Protein AF-A0A964FIX7-F1 (afdb_monomer_lite)

Organism: NCBI:txid2874699

Foldseek 3Di:
DDDWDKDWDWDWDDDDPQKIKIWTWIATPNDIWIKIKIWHPPDPFKIKIWIWGQDPVGDTDTDDIDMDGHDD

Structure (mmCIF, N/CA/C/O backbone):
data_AF-A0A964FIX7-F1
#
_entry.id   AF-A0A964FIX7-F1
#
loop_
_atom_site.group_PDB
_atom_site.id
_atom_site.type_symbol
_atom_site.label_atom_id
_atom_site.label_alt_id
_atom_site.label_comp_id
_atom_site.label_asym_id
_atom_site.label_entity_id
_atom_site.label_seq_id
_atom_site.pdbx_PDB_ins_code
_atom_site.Cartn_x
_atom_site.Cartn_y
_atom_site.Cartn_z
_atom_site.occupancy
_atom_site.B_iso_or_equiv
_atom_site.auth_seq_id
_atom_site.auth_comp_id
_atom_site.auth_asym_id
_atom_site.auth_atom_id
_atom_site.pdbx_PDB_model_num
ATOM 1 N N . MET A 1 1 ? -0.482 9.143 33.369 1.00 45.62 1 MET A N 1
ATOM 2 C CA . MET A 1 1 ? 0.296 8.913 32.135 1.00 45.62 1 MET A CA 1
ATOM 3 C C . MET A 1 1 ? -0.454 7.864 31.330 1.00 45.62 1 MET A C 1
ATOM 5 O O . MET A 1 1 ? -0.472 6.716 31.745 1.00 45.62 1 MET A O 1
ATOM 9 N N . GLU A 1 2 ? -1.174 8.257 30.277 1.00 51.06 2 GLU A N 1
ATOM 10 C CA . GLU A 1 2 ? -1.830 7.286 29.389 1.00 51.06 2 GLU A CA 1
ATOM 11 C C . GLU A 1 2 ? -0.767 6.653 28.488 1.00 51.06 2 GLU A C 1
ATOM 13 O O . GLU A 1 2 ? -0.082 7.360 27.749 1.00 51.06 2 GLU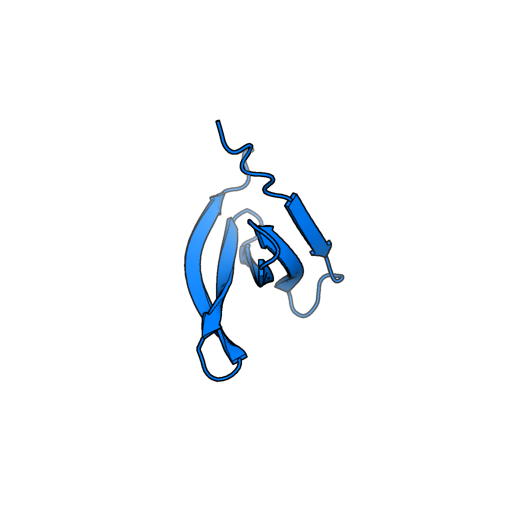 A O 1
ATOM 18 N N . ILE A 1 3 ? -0.609 5.332 28.558 1.00 54.81 3 ILE A N 1
ATOM 19 C CA . ILE A 1 3 ? 0.247 4.597 27.626 1.00 54.81 3 ILE A CA 1
ATOM 20 C C . ILE A 1 3 ? -0.519 4.493 26.311 1.00 54.81 3 ILE A C 1
ATOM 22 O O . ILE A 1 3 ? -1.560 3.842 26.223 1.00 54.81 3 ILE A O 1
ATOM 26 N N . LEU A 1 4 ? -0.017 5.172 25.286 1.00 59.88 4 LEU A N 1
ATOM 27 C CA . LEU A 1 4 ? -0.585 5.133 23.949 1.00 59.88 4 LEU A CA 1
ATOM 28 C C . LEU A 1 4 ? -0.099 3.849 23.264 1.00 59.88 4 LEU A C 1
ATOM 30 O O . LEU A 1 4 ? 0.962 3.832 22.648 1.00 59.88 4 LEU A O 1
ATOM 34 N N . ILE A 1 5 ? -0.846 2.754 23.411 1.00 62.19 5 ILE A N 1
ATOM 35 C CA . ILE A 1 5 ? -0.558 1.529 22.660 1.00 62.19 5 ILE A CA 1
ATOM 36 C C . ILE A 1 5 ? -0.994 1.774 21.215 1.00 62.19 5 ILE A C 1
ATOM 38 O O . ILE A 1 5 ? -2.182 1.959 20.936 1.00 62.19 5 ILE A O 1
ATOM 42 N N . VAL A 1 6 ? -0.008 1.827 20.322 1.00 78.31 6 VAL A N 1
ATOM 43 C CA . VAL A 1 6 ? -0.197 1.800 18.874 1.00 78.31 6 VAL A CA 1
ATOM 44 C C . VAL A 1 6 ? 0.370 0.477 18.393 1.00 78.31 6 VAL A C 1
ATOM 46 O O . VAL A 1 6 ? 1.560 0.217 18.565 1.00 78.31 6 VAL A O 1
ATOM 49 N N . SER A 1 7 ? -0.478 -0.361 17.815 1.00 85.56 7 SER A N 1
ATOM 50 C CA . SER A 1 7 ? -0.054 -1.567 17.109 1.00 85.56 7 SER A CA 1
ATOM 51 C C . SER A 1 7 ? -0.537 -1.499 15.669 1.00 85.56 7 SER A C 1
ATOM 53 O O . SER A 1 7 ? -1.553 -0.871 15.374 1.00 85.56 7 SER A O 1
ATOM 55 N N . TYR A 1 8 ? 0.206 -2.119 14.759 1.00 86.31 8 TYR A N 1
ATOM 56 C CA . TYR A 1 8 ? -0.209 -2.255 13.372 1.00 86.31 8 TYR A CA 1
ATOM 57 C C . TYR A 1 8 ? 0.090 -3.665 12.870 1.00 86.31 8 TYR A C 1
ATOM 59 O O . TYR A 1 8 ? 1.025 -4.318 13.337 1.00 86.31 8 TYR A O 1
ATOM 67 N N . SER A 1 9 ? -0.724 -4.131 11.932 1.00 87.88 9 SER A N 1
ATOM 68 C CA . SER A 1 9 ? -0.519 -5.361 11.174 1.00 87.88 9 SER A CA 1
ATOM 69 C C . SER A 1 9 ? -0.618 -5.035 9.692 1.00 87.88 9 SER A C 1
ATOM 71 O O . SER A 1 9 ? -1.475 -4.250 9.293 1.00 87.88 9 SER A O 1
ATOM 73 N N . LEU A 1 10 ? 0.265 -5.620 8.888 1.00 87.94 10 LEU A N 1
ATOM 74 C CA . LEU A 1 10 ? 0.247 -5.536 7.432 1.00 87.94 10 LEU A CA 1
ATOM 75 C C . LEU A 1 10 ? 0.553 -6.923 6.884 1.00 87.94 10 LEU A C 1
ATOM 77 O O . LEU A 1 10 ? 1.472 -7.592 7.360 1.00 87.94 10 LEU A O 1
ATOM 81 N N . VAL A 1 11 ? -0.224 -7.343 5.897 1.00 90.44 11 VAL A N 1
ATOM 82 C CA . VAL A 1 11 ? 0.015 -8.565 5.138 1.00 90.44 11 VAL A CA 1
ATOM 83 C C . VAL A 1 11 ? 0.198 -8.160 3.687 1.00 90.44 11 VAL A C 1
ATOM 85 O O . VAL A 1 11 ? -0.597 -7.388 3.148 1.00 90.44 11 VAL A O 1
ATOM 88 N N . ALA A 1 12 ? 1.276 -8.650 3.087 1.00 89.06 12 ALA A N 1
ATOM 89 C CA . ALA A 1 12 ? 1.525 -8.491 1.669 1.00 89.06 12 ALA A CA 1
ATOM 90 C C . ALA A 1 12 ? 0.751 -9.560 0.898 1.00 89.06 12 ALA A C 1
ATOM 92 O O . ALA A 1 12 ? 0.852 -10.745 1.218 1.00 89.06 12 ALA A O 1
ATOM 93 N N . GLU A 1 13 ? -0.000 -9.141 -0.110 1.00 86.56 13 GLU A N 1
ATOM 94 C CA . GLU A 1 13 ? -0.424 -10.035 -1.184 1.00 86.56 13 GLU A CA 1
ATOM 95 C C . GLU A 1 13 ? 0.771 -10.313 -2.106 1.00 86.56 13 GLU A C 1
ATOM 97 O O . GLU A 1 13 ? 1.753 -9.574 -2.075 1.00 86.56 13 GLU A O 1
ATOM 102 N N . ASP A 1 14 ? 0.717 -11.374 -2.913 1.00 83.62 14 ASP A N 1
ATOM 103 C CA . ASP A 1 14 ? 1.737 -11.604 -3.940 1.00 83.62 14 ASP A CA 1
ATOM 104 C C . ASP A 1 14 ? 1.692 -10.511 -5.022 1.00 83.62 14 ASP A C 1
ATOM 106 O O . ASP A 1 14 ? 0.680 -9.832 -5.218 1.00 83.62 14 ASP A O 1
ATOM 110 N N . TRP A 1 15 ? 2.803 -10.348 -5.745 1.00 83.44 15 TRP A N 1
ATOM 111 C CA . TRP A 1 15 ? 2.883 -9.425 -6.877 1.00 83.44 15 TRP A CA 1
ATOM 112 C C . TRP A 1 15 ? 1.856 -9.786 -7.955 1.00 83.44 15 TRP A C 1
ATOM 114 O O . TRP A 1 15 ? 1.835 -10.914 -8.449 1.00 83.44 15 TRP A O 1
ATOM 124 N N . GLN A 1 16 ? 1.058 -8.804 -8.366 1.00 83.81 16 GLN A N 1
ATOM 125 C CA . GLN A 1 16 ? 0.115 -8.903 -9.478 1.00 83.81 16 GLN A CA 1
ATOM 126 C C . GLN A 1 16 ? 0.256 -7.651 -10.345 1.00 83.81 16 GLN A C 1
ATOM 128 O O . GLN A 1 16 ? 0.276 -6.545 -9.816 1.00 83.81 16 GLN A O 1
ATOM 133 N N . ASP A 1 17 ? 0.394 -7.816 -11.663 1.00 85.56 17 ASP A N 1
ATOM 134 C CA . ASP A 1 17 ? 0.498 -6.707 -12.628 1.00 85.56 17 ASP A CA 1
ATOM 135 C C . ASP A 1 17 ? 1.549 -5.633 -12.249 1.00 85.56 17 ASP A C 1
ATOM 137 O O . ASP A 1 17 ? 1.262 -4.437 -12.240 1.00 85.56 17 ASP A O 1
ATOM 141 N N . ASP A 1 18 ? 2.766 -6.064 -11.877 1.00 85.38 18 ASP A N 1
ATOM 142 C CA . ASP A 1 18 ? 3.878 -5.200 -11.417 1.00 85.38 18 ASP A CA 1
ATOM 143 C C . ASP A 1 18 ? 3.548 -4.309 -10.203 1.00 85.38 18 ASP A C 1
ATOM 145 O O . ASP A 1 18 ? 4.208 -3.297 -9.925 1.00 85.38 18 ASP A O 1
ATOM 149 N N . LYS A 1 19 ? 2.544 -4.730 -9.434 1.00 89.50 19 LYS A N 1
ATOM 150 C CA . LYS A 1 19 ? 2.066 -4.072 -8.230 1.00 89.50 19 LYS A CA 1
ATOM 151 C C . LYS A 1 19 ? 2.035 -5.047 -7.061 1.00 89.50 19 LYS A C 1
ATOM 153 O O . LYS A 1 19 ? 1.620 -6.197 -7.181 1.00 89.50 19 LYS A O 1
ATOM 158 N N . LEU A 1 20 ? 2.456 -4.562 -5.903 1.00 92.06 20 LEU A N 1
ATOM 159 C CA . LEU A 1 20 ? 2.368 -5.268 -4.635 1.00 92.06 20 LEU A CA 1
ATOM 160 C C . LEU A 1 20 ? 1.401 -4.511 -3.729 1.00 92.06 20 LEU A C 1
ATOM 162 O O . LEU A 1 20 ? 1.593 -3.320 -3.476 1.00 92.06 20 LEU A O 1
ATOM 166 N N . ILE A 1 21 ? 0.356 -5.184 -3.256 1.00 92.81 21 ILE A N 1
ATOM 167 C CA . ILE A 1 21 ? -0.646 -4.587 -2.369 1.00 92.81 21 ILE A CA 1
ATOM 168 C C . ILE A 1 21 ? -0.418 -5.116 -0.962 1.00 92.81 21 ILE A C 1
ATOM 170 O O . ILE A 1 21 ? -0.399 -6.324 -0.732 1.00 92.81 21 ILE A O 1
ATOM 174 N N . TRP A 1 22 ? -0.228 -4.208 -0.011 1.00 92.94 22 TRP A N 1
ATOM 175 C CA . TRP A 1 22 ? -0.204 -4.536 1.408 1.00 92.94 22 TRP A CA 1
ATOM 176 C C . TRP A 1 22 ? -1.471 -3.997 2.047 1.00 92.94 22 TRP A C 1
ATOM 178 O O . TRP A 1 22 ? -1.799 -2.822 1.888 1.00 92.94 22 TRP A O 1
ATOM 188 N N . SER A 1 23 ? -2.162 -4.842 2.797 1.00 93.06 23 SER A N 1
ATOM 189 C CA . SER A 1 23 ? -3.404 -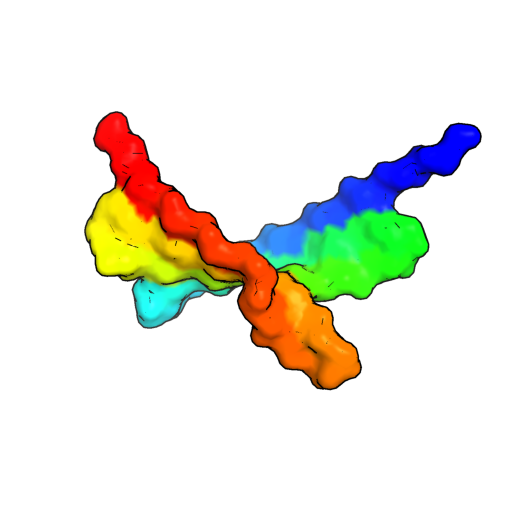4.482 3.477 1.00 93.06 23 SER A CA 1
ATOM 190 C C . SER A 1 23 ? -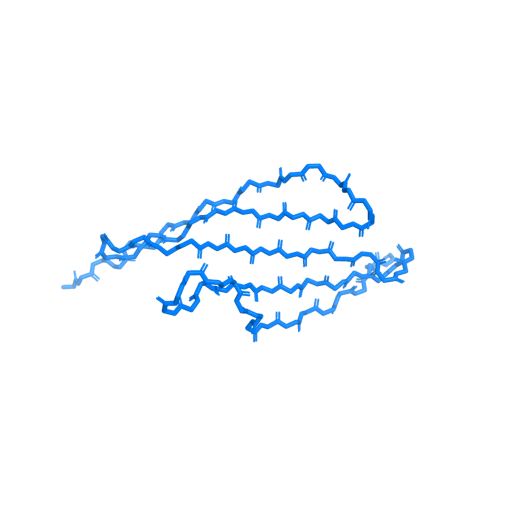3.309 -4.846 4.948 1.00 93.06 23 SER A C 1
ATOM 192 O O . SER A 1 23 ? -2.639 -5.809 5.332 1.00 93.06 23 SER A O 1
ATOM 194 N N . GLY A 1 24 ? -3.969 -4.073 5.801 1.00 91.69 24 GLY A N 1
ATOM 195 C CA . GLY A 1 24 ? -3.903 -4.326 7.229 1.00 91.69 24 GLY A CA 1
ATOM 196 C C . GLY A 1 24 ? -4.648 -3.315 8.074 1.00 91.69 24 GLY A C 1
ATOM 197 O O . GLY A 1 24 ? -5.603 -2.685 7.621 1.00 91.69 24 GLY A O 1
ATOM 198 N N . THR A 1 25 ? -4.234 -3.183 9.331 1.00 91.94 25 THR A N 1
ATOM 199 C CA . THR A 1 25 ? -4.920 -2.335 10.312 1.00 91.94 25 THR A CA 1
ATOM 200 C C . THR A 1 25 ? -3.944 -1.667 11.265 1.00 91.94 25 THR A C 1
ATOM 202 O O . THR A 1 25 ? -2.937 -2.262 11.644 1.00 91.94 25 THR A O 1
ATOM 205 N N . ILE A 1 26 ? -4.273 -0.454 11.699 1.00 88.88 26 ILE A N 1
ATOM 206 C CA . ILE A 1 26 ? -3.661 0.206 12.852 1.00 88.88 26 ILE A CA 1
ATOM 207 C C . ILE A 1 26 ? -4.679 0.278 13.984 1.00 88.88 26 ILE A C 1
ATOM 209 O O . ILE A 1 26 ? -5.824 0.680 13.777 1.00 88.88 26 ILE A O 1
ATOM 213 N N . VAL A 1 27 ? -4.263 -0.103 15.187 1.00 88.38 27 VAL A N 1
ATOM 214 C CA . VAL A 1 27 ? -5.078 -0.032 16.398 1.00 88.38 27 VAL A CA 1
ATOM 215 C C . VAL A 1 27 ? -4.507 1.047 17.308 1.00 88.38 27 VAL A C 1
ATOM 217 O O . VAL A 1 27 ? -3.343 0.995 17.708 1.00 88.38 27 VAL A O 1
ATOM 220 N N . ARG A 1 28 ? -5.334 2.036 17.652 1.00 86.38 28 ARG A N 1
ATOM 221 C CA . ARG A 1 28 ? -4.990 3.145 18.549 1.00 86.38 28 ARG A CA 1
ATOM 222 C C . ARG A 1 28 ? -6.167 3.444 19.467 1.00 86.38 28 ARG A C 1
ATOM 224 O O . ARG A 1 28 ? -7.249 3.747 18.988 1.00 86.38 28 ARG A O 1
ATOM 231 N N . LYS A 1 29 ? -5.959 3.413 20.789 1.00 83.94 29 LYS A N 1
ATOM 232 C CA . LYS A 1 29 ? -7.004 3.738 21.791 1.00 83.94 29 LYS A CA 1
ATOM 233 C C . LYS A 1 29 ? -8.346 3.012 21.531 1.00 83.94 29 LYS A C 1
ATOM 235 O O . LYS A 1 29 ? -9.399 3.635 21.566 1.00 83.94 29 LYS A O 1
ATOM 240 N N . ALA A 1 30 ? -8.291 1.708 21.243 1.00 79.00 30 ALA A N 1
ATOM 241 C CA . ALA A 1 30 ? -9.436 0.860 20.867 1.00 79.00 30 ALA A CA 1
ATOM 242 C C . ALA A 1 30 ? -10.137 1.205 19.533 1.00 79.00 30 ALA A C 1
ATOM 244 O O . ALA A 1 30 ? -11.105 0.544 19.165 1.00 79.00 30 ALA A O 1
ATOM 245 N N . GLN A 1 31 ? -9.628 2.174 18.771 1.00 84.94 31 GLN A N 1
ATOM 246 C CA . GLN A 1 31 ? -10.042 2.427 17.397 1.00 84.94 31 GLN A CA 1
ATOM 247 C C . GLN A 1 31 ? -9.158 1.627 16.441 1.00 84.94 31 GLN A C 1
ATOM 249 O O . GLN A 1 31 ? -7.934 1.652 16.563 1.00 84.94 31 GLN A O 1
ATOM 254 N N . THR A 1 32 ? -9.783 0.922 15.500 1.00 88.88 32 THR A N 1
ATOM 255 C CA . THR A 1 32 ? -9.091 0.191 14.433 1.00 88.88 32 THR A CA 1
ATOM 256 C C . THR A 1 32 ? -9.337 0.909 13.118 1.00 88.88 32 THR A C 1
ATOM 258 O O . THR A 1 32 ? -10.490 1.087 12.729 1.00 88.88 32 THR A O 1
ATOM 261 N N . THR A 1 33 ? -8.269 1.307 12.436 1.00 89.00 33 THR A N 1
ATOM 262 C CA . THR A 1 33 ? -8.335 1.945 11.118 1.00 89.00 33 THR A CA 1
ATOM 263 C C . THR A 1 33 ? -7.696 1.011 10.096 1.00 89.00 33 THR A C 1
ATOM 265 O O . THR A 1 33 ? -6.558 0.583 10.311 1.00 89.00 33 THR A O 1
ATOM 268 N N . PRO A 1 34 ? -8.387 0.657 9.000 1.00 92.25 34 PRO A N 1
ATOM 269 C CA . PRO A 1 34 ? -7.776 -0.134 7.948 1.00 92.25 34 PRO A CA 1
ATOM 270 C C . PRO A 1 34 ? -6.723 0.693 7.205 1.00 92.25 34 PRO A C 1
ATOM 272 O O . PRO A 1 34 ? -6.841 1.910 7.059 1.00 92.25 34 PRO A O 1
ATOM 275 N N . LEU A 1 35 ? -5.688 0.008 6.741 1.00 90.69 35 LEU A N 1
ATOM 276 C CA . LEU A 1 35 ? -4.580 0.564 5.982 1.00 90.69 35 LEU A CA 1
ATOM 277 C C . LEU A 1 35 ? -4.424 -0.210 4.684 1.00 90.69 35 LEU A C 1
ATOM 279 O O . LEU A 1 35 ? -4.613 -1.429 4.650 1.00 90.69 35 LEU A O 1
ATOM 283 N N . ARG A 1 36 ? -4.026 0.507 3.640 1.00 93.06 36 ARG A N 1
ATOM 284 C CA . ARG A 1 36 ? -3.617 -0.075 2.369 1.00 93.06 36 ARG A CA 1
ATOM 285 C C . ARG A 1 36 ? -2.378 0.652 1.877 1.00 93.06 36 ARG A C 1
ATOM 287 O O . ARG A 1 36 ? -2.310 1.877 1.941 1.00 93.06 36 ARG A O 1
ATOM 294 N N . THR A 1 37 ? -1.430 -0.105 1.360 1.00 93.44 37 THR A N 1
ATOM 295 C CA . THR A 1 37 ? -0.247 0.405 0.679 1.00 93.44 37 THR A CA 1
ATOM 296 C C . THR A 1 37 ? -0.153 -0.279 -0.668 1.00 93.44 37 THR A C 1
ATOM 298 O O . THR A 1 37 ? -0.396 -1.478 -0.787 1.00 93.44 37 THR A O 1
ATOM 301 N N . GLU A 1 38 ? 0.204 0.481 -1.687 1.00 94.12 38 GLU A N 1
ATOM 302 C CA . GLU A 1 38 ? 0.457 -0.039 -3.020 1.00 94.12 38 GLU A CA 1
ATOM 303 C C . GLU A 1 38 ? 1.883 0.296 -3.410 1.00 94.12 38 GLU A C 1
ATOM 305 O O . GLU A 1 38 ? 2.272 1.458 -3.372 1.00 94.12 38 GLU A O 1
ATOM 310 N N . ILE A 1 39 ? 2.662 -0.714 -3.777 1.00 93.00 39 ILE A N 1
ATOM 311 C CA . ILE A 1 39 ? 4.025 -0.544 -4.265 1.00 93.00 39 ILE A CA 1
ATOM 312 C C . ILE A 1 39 ? 4.017 -0.892 -5.745 1.00 93.00 39 ILE A C 1
ATOM 314 O O . ILE A 1 39 ? 3.703 -2.020 -6.119 1.00 93.00 39 ILE A O 1
ATOM 318 N N . VAL A 1 40 ? 4.361 0.077 -6.582 1.00 93.31 40 VAL A N 1
ATOM 319 C CA . VAL A 1 40 ? 4.478 -0.087 -8.031 1.00 93.31 40 VAL A CA 1
ATOM 320 C C . VAL A 1 40 ? 5.949 -0.066 -8.408 1.00 93.31 40 VAL A C 1
ATOM 322 O O . VAL A 1 40 ? 6.723 0.762 -7.918 1.00 93.31 40 VAL A O 1
ATOM 325 N N . LYS A 1 41 ? 6.343 -0.986 -9.285 1.00 90.69 41 LYS A N 1
ATOM 326 C CA . LYS A 1 41 ? 7.673 -0.988 -9.887 1.00 90.69 41 LYS A CA 1
ATOM 327 C C . LYS A 1 41 ? 7.682 -0.075 -11.115 1.00 90.69 41 LYS A C 1
ATOM 329 O O . LYS A 1 41 ? 7.320 -0.494 -12.208 1.00 90.69 41 LYS A O 1
ATOM 334 N N . ASP A 1 42 ? 8.125 1.167 -10.940 1.00 88.38 42 ASP A N 1
ATOM 335 C CA . ASP A 1 42 ? 8.223 2.142 -12.036 1.00 88.38 42 ASP A CA 1
ATOM 336 C C . ASP A 1 42 ? 9.306 1.756 -13.059 1.00 88.38 42 ASP A C 1
ATOM 338 O O . ASP A 1 42 ? 9.192 2.037 -14.252 1.00 88.38 42 ASP A O 1
ATOM 342 N N . SER A 1 43 ? 10.402 1.157 -12.585 1.00 89.38 43 SER A N 1
ATOM 343 C CA . SER A 1 43 ? 11.517 0.665 -13.400 1.00 89.38 43 SER A CA 1
ATOM 344 C C . SER A 1 43 ? 12.299 -0.417 -12.633 1.00 89.38 43 SER A C 1
ATOM 346 O O . SER A 1 43 ? 11.999 -0.674 -11.465 1.00 89.38 43 SER A O 1
ATOM 348 N N . PRO A 1 44 ? 13.309 -1.084 -13.229 1.00 87.75 44 PRO A N 1
ATOM 349 C CA . PRO A 1 44 ? 14.114 -2.092 -12.528 1.00 87.75 44 PRO A CA 1
ATOM 350 C C . PRO A 1 44 ? 14.695 -1.636 -11.181 1.00 87.75 44 PRO A C 1
ATOM 352 O O . PRO A 1 44 ? 14.793 -2.453 -10.264 1.00 87.75 44 PRO A O 1
ATOM 355 N N . ASP A 1 45 ? 15.000 -0.342 -11.058 1.00 90.38 45 ASP A N 1
ATOM 356 C CA . ASP A 1 45 ? 15.671 0.250 -9.898 1.00 90.38 45 ASP A CA 1
ATOM 357 C C . ASP A 1 45 ? 14.841 1.341 -9.211 1.00 90.38 45 ASP A C 1
ATOM 359 O O . ASP A 1 45 ? 15.347 2.043 -8.335 1.00 90.38 45 ASP A O 1
ATOM 363 N N . LYS A 1 46 ? 13.569 1.509 -9.590 1.00 90.38 46 LYS A N 1
ATOM 364 C CA . LYS A 1 46 ? 12.686 2.521 -9.009 1.00 90.38 46 LYS A CA 1
ATOM 365 C C . LYS A 1 46 ? 11.346 1.915 -8.626 1.00 90.38 46 LYS A C 1
ATOM 367 O O . LYS A 1 46 ? 10.676 1.291 -9.447 1.00 90.38 46 LYS A O 1
ATOM 372 N N . PHE A 1 47 ? 10.951 2.171 -7.387 1.00 91.75 47 PHE A N 1
ATOM 373 C CA . PHE A 1 47 ? 9.665 1.771 -6.839 1.00 91.75 47 PHE A CA 1
ATOM 374 C C . PHE A 1 47 ? 8.969 2.993 -6.252 1.00 91.75 47 PHE A C 1
ATOM 376 O O . PHE A 1 47 ? 9.622 3.847 -5.646 1.00 91.75 47 PHE A O 1
ATOM 383 N N . THR A 1 48 ? 7.651 3.055 -6.392 1.00 94.06 48 THR A N 1
ATOM 384 C CA . THR A 1 48 ? 6.823 4.066 -5.736 1.00 94.06 48 THR A CA 1
ATOM 385 C C . THR A 1 48 ? 5.824 3.379 -4.824 1.00 94.06 48 THR A C 1
ATOM 387 O O . THR A 1 48 ? 5.066 2.518 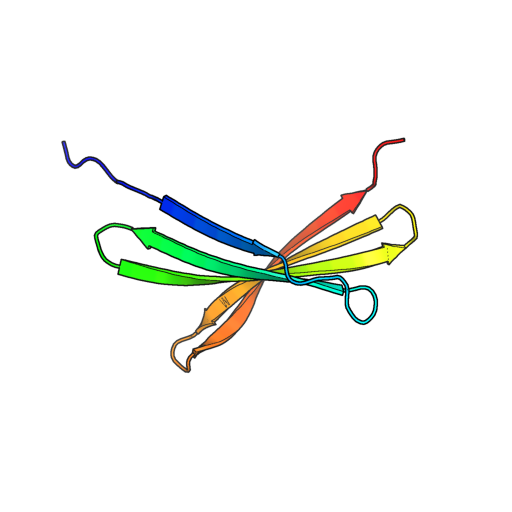-5.264 1.00 94.06 48 THR A O 1
ATOM 390 N N . ALA A 1 49 ? 5.846 3.753 -3.548 1.00 93.44 49 ALA A N 1
ATOM 391 C CA . ALA A 1 49 ? 4.862 3.359 -2.559 1.00 93.44 49 ALA A CA 1
ATOM 392 C C . ALA A 1 49 ? 3.815 4.470 -2.412 1.00 93.44 49 ALA A C 1
ATOM 394 O O . ALA A 1 49 ? 4.159 5.624 -2.153 1.00 93.44 49 ALA A O 1
ATOM 395 N N . THR A 1 50 ? 2.542 4.117 -2.541 1.00 94.75 50 THR A N 1
ATOM 396 C CA . THR A 1 50 ? 1.408 4.981 -2.211 1.00 94.75 50 THR A CA 1
ATOM 397 C C . THR A 1 50 ? 0.699 4.424 -0.988 1.00 94.75 50 THR A C 1
ATOM 399 O O . THR A 1 50 ? 0.313 3.255 -0.963 1.00 94.75 50 THR A O 1
ATOM 402 N N . TYR A 1 51 ? 0.505 5.263 0.024 1.00 91.88 51 TYR A N 1
ATOM 403 C CA . TYR A 1 51 ? -0.207 4.910 1.252 1.00 91.88 51 TYR A CA 1
ATOM 404 C C . TYR A 1 51 ? -1.631 5.450 1.205 1.00 91.88 51 TYR A C 1
ATOM 406 O O . TYR A 1 51 ? -1.842 6.608 0.836 1.00 91.88 51 TYR A O 1
ATOM 414 N N . PHE A 1 52 ? -2.596 4.638 1.626 1.00 93.00 52 PHE A N 1
ATOM 415 C CA . PHE A 1 52 ? -4.015 4.960 1.578 1.00 93.00 52 PHE A CA 1
ATOM 416 C C . PHE A 1 52 ? -4.686 4.791 2.942 1.00 93.00 52 PHE A C 1
ATOM 418 O O . PHE A 1 52 ? -4.368 3.874 3.706 1.00 93.00 52 PHE A O 1
ATOM 425 N N . ILE A 1 53 ? -5.687 5.632 3.201 1.00 91.69 53 ILE A N 1
ATOM 426 C CA . ILE A 1 53 ? -6.651 5.469 4.300 1.00 91.69 53 ILE A CA 1
ATOM 427 C C . ILE A 1 53 ? -8.074 5.464 3.741 1.00 91.69 53 ILE A C 1
ATOM 429 O O . ILE A 1 53 ? -8.304 6.059 2.687 1.00 91.69 53 ILE A O 1
ATOM 433 N N . PRO A 1 54 ? -9.039 4.831 4.422 1.00 92.81 54 PRO A N 1
ATOM 434 C CA . PRO A 1 54 ? -10.440 4.990 4.066 1.00 92.81 54 PRO A CA 1
ATOM 435 C C . PRO A 1 54 ? -10.902 6.434 4.315 1.00 92.81 54 PRO A C 1
ATOM 437 O O . PRO A 1 54 ? -10.563 7.044 5.332 1.00 92.81 54 PRO A O 1
ATOM 440 N N . ASN A 1 55 ? -11.710 6.966 3.408 1.00 91.50 55 ASN A N 1
ATOM 441 C CA . ASN A 1 55 ? -12.535 8.144 3.655 1.00 91.50 55 ASN A CA 1
ATOM 442 C C . ASN A 1 55 ? -13.825 7.754 4.417 1.00 91.50 55 ASN A C 1
ATOM 444 O O . ASN A 1 55 ? -14.013 6.608 4.829 1.00 91.50 55 ASN A O 1
ATOM 448 N N . GLU A 1 56 ? -14.744 8.706 4.582 1.00 90.62 56 GLU A N 1
ATOM 449 C CA . GLU A 1 56 ? -16.020 8.488 5.281 1.00 90.62 56 GLU A CA 1
ATOM 450 C C . GLU A 1 56 ? -16.958 7.490 4.577 1.00 90.62 56 GLU A C 1
ATOM 452 O O . GLU A 1 56 ? -17.810 6.891 5.231 1.00 90.62 56 GLU A O 1
ATOM 457 N N . THR A 1 57 ? -16.797 7.274 3.265 1.00 92.62 57 THR A N 1
ATOM 458 C CA . THR A 1 57 ? -17.570 6.287 2.490 1.00 92.62 57 THR A CA 1
ATOM 459 C C . THR A 1 57 ? -16.914 4.903 2.468 1.00 92.62 57 THR A C 1
ATOM 461 O O . THR A 1 57 ? -17.497 3.958 1.939 1.00 92.62 57 THR A O 1
ATOM 464 N N . GLY A 1 58 ? -15.728 4.758 3.072 1.00 87.19 58 GLY A N 1
ATOM 465 C CA . GLY A 1 58 ? -14.946 3.521 3.095 1.00 87.19 58 GLY A CA 1
ATOM 466 C C . GLY A 1 58 ? -14.041 3.319 1.875 1.00 87.19 58 GLY A C 1
ATOM 467 O O . GLY A 1 58 ? -13.38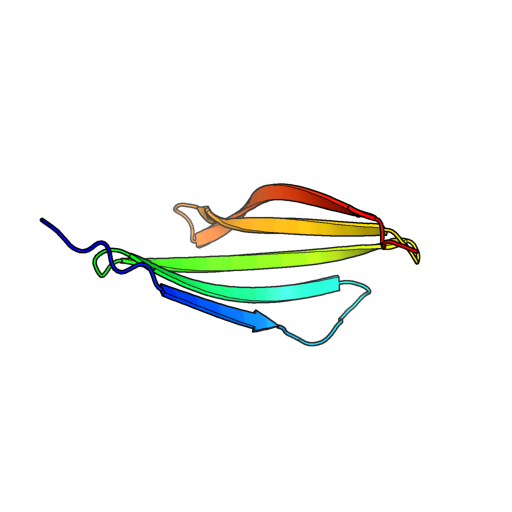9 2.281 1.770 1.00 87.19 58 GLY A O 1
ATOM 468 N N . GLU A 1 59 ? -13.965 4.287 0.963 1.00 93.06 59 GLU A N 1
ATOM 469 C CA . GLU A 1 59 ? -13.062 4.245 -0.188 1.00 93.06 59 GLU A CA 1
ATOM 470 C C . GLU A 1 59 ? -11.639 4.637 0.217 1.00 93.06 59 GLU A C 1
ATOM 472 O O . GLU A 1 59 ? -11.426 5.597 0.959 1.00 93.06 59 GLU A O 1
ATOM 477 N N . PHE A 1 60 ? -10.643 3.914 -0.296 1.00 92.50 60 PHE A N 1
ATOM 478 C CA . PHE A 1 60 ? -9.237 4.208 -0.032 1.00 92.50 60 PHE A CA 1
ATOM 479 C C . PHE A 1 60 ? -8.765 5.415 -0.844 1.00 92.50 60 PHE A C 1
ATOM 481 O O . PHE A 1 60 ? -8.708 5.363 -2.072 1.00 92.50 60 PHE A O 1
ATOM 488 N N . ILE A 1 61 ? -8.368 6.477 -0.148 1.00 94.19 61 ILE A N 1
ATOM 489 C CA . ILE A 1 61 ? -7.802 7.689 -0.744 1.00 94.19 61 ILE A CA 1
ATOM 490 C C . ILE A 1 61 ? -6.286 7.740 -0.524 1.00 94.19 61 ILE A C 1
ATOM 492 O O . ILE A 1 61 ? -5.821 7.391 0.565 1.00 94.19 61 ILE A O 1
ATOM 496 N N . PRO A 1 62 ? -5.498 8.160 -1.529 1.00 94.12 62 PRO A N 1
ATOM 497 C CA . PRO A 1 62 ? -4.054 8.277 -1.383 1.00 94.12 62 PRO A CA 1
ATOM 498 C C . PRO A 1 62 ? -3.708 9.456 -0.466 1.00 94.12 62 PRO A C 1
ATOM 500 O O . PRO A 1 62 ? -4.252 10.550 -0.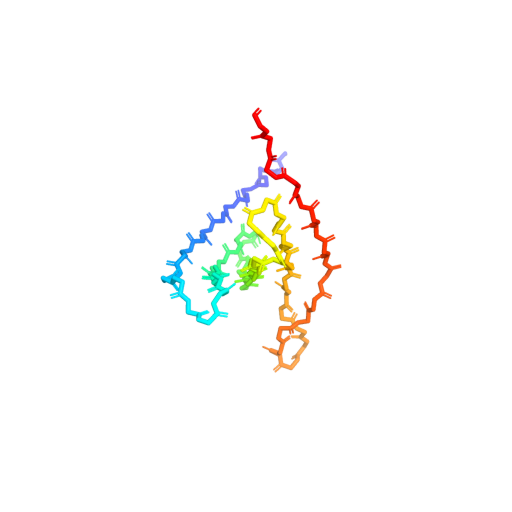607 1.00 94.12 62 PRO A O 1
ATOM 503 N N . LEU A 1 63 ? -2.783 9.234 0.462 1.00 89.44 63 LEU A N 1
ATOM 504 C CA . LEU A 1 63 ? -2.287 10.239 1.406 1.00 89.44 63 LEU A CA 1
ATOM 505 C C . LEU A 1 63 ? -0.882 10.715 1.052 1.00 89.44 63 LEU A C 1
ATOM 507 O O . LEU A 1 63 ? -0.609 11.913 1.049 1.00 89.44 63 LEU A O 1
ATOM 511 N N . VAL A 1 64 ? 0.019 9.765 0.808 1.00 88.31 64 VAL A N 1
ATOM 512 C CA . VAL A 1 64 ? 1.448 10.021 0.615 1.00 88.31 64 VAL A CA 1
ATOM 513 C C . VAL A 1 64 ? 1.963 9.124 -0.501 1.00 88.31 64 VAL A C 1
ATOM 515 O O . VAL A 1 64 ? 1.613 7.945 -0.554 1.00 88.31 64 VAL A O 1
ATOM 518 N N . ASN A 1 65 ? 2.818 9.694 -1.351 1.00 85.56 65 ASN A N 1
ATOM 519 C CA . ASN A 1 65 ? 3.619 8.967 -2.327 1.00 85.56 65 ASN A CA 1
ATOM 520 C C . ASN A 1 65 ? 5.093 9.086 -1.946 1.00 85.56 65 ASN A C 1
ATOM 522 O O . ASN A 1 65 ? 5.613 10.197 -1.829 1.00 85.56 65 ASN A O 1
ATOM 526 N N . GLU A 1 66 ? 5.765 7.952 -1.799 1.00 88.69 66 GLU A N 1
ATOM 527 C CA . GLU A 1 66 ? 7.201 7.872 -1.556 1.00 88.69 66 GLU A CA 1
ATOM 528 C C . GLU A 1 66 ? 7.846 7.077 -2.685 1.00 88.69 66 GLU A C 1
ATOM 530 O O . GLU A 1 66 ? 7.554 5.898 -2.881 1.00 88.69 66 GLU A O 1
ATOM 535 N N . SER A 1 67 ? 8.727 7.722 -3.445 1.00 88.75 67 SER A N 1
ATOM 536 C CA . SER A 1 67 ? 9.541 7.028 -4.438 1.00 88.75 67 SER A CA 1
ATOM 537 C C . SER A 1 67 ? 10.906 6.704 -3.850 1.00 88.75 67 SER A C 1
ATOM 539 O O . SER A 1 67 ? 11.602 7.588 -3.348 1.00 88.75 67 SER A O 1
ATOM 541 N N . CYS A 1 68 ? 11.314 5.448 -3.984 1.00 85.81 68 CYS A N 1
ATOM 542 C CA . CYS A 1 68 ? 12.615 4.960 -3.556 1.00 85.81 68 CYS A CA 1
ATOM 543 C C . CYS A 1 68 ? 13.393 4.450 -4.768 1.00 85.81 68 CYS A C 1
ATOM 545 O O . CYS A 1 68 ? 12.863 3.734 -5.622 1.00 85.81 68 CYS A O 1
ATOM 547 N N . LEU A 1 69 ? 14.673 4.808 -4.824 1.00 86.56 69 LEU A N 1
ATOM 548 C CA . LEU A 1 69 ? 15.622 4.179 -5.731 1.00 86.56 69 LEU A CA 1
ATOM 549 C C . LEU A 1 69 ? 16.251 2.989 -5.017 1.00 86.56 69 LEU A C 1
ATOM 551 O O . LEU A 1 69 ? 16.594 3.069 -3.835 1.00 86.56 69 LEU A O 1
ATOM 555 N N . ARG A 1 70 ? 16.418 1.885 -5.735 1.00 80.19 70 ARG A N 1
ATOM 556 C CA . ARG A 1 70 ? 17.203 0.759 -5.250 1.00 80.19 70 ARG A CA 1
ATOM 557 C C . ARG A 1 70 ? 18.644 1.238 -5.071 1.00 80.19 70 ARG A C 1
ATOM 559 O O . ARG A 1 70 ? 19.255 1.709 -6.026 1.00 80.19 70 ARG A O 1
ATOM 566 N N . SER A 1 71 ? 19.178 1.135 -3.854 1.00 74.06 71 SER A N 1
ATOM 567 C CA . SER A 1 71 ? 20.616 1.336 -3.661 1.00 74.06 71 SER A CA 1
ATOM 568 C C . SER A 1 71 ? 21.359 0.223 -4.391 1.00 74.06 71 SER A C 1
ATOM 570 O O . SER A 1 71 ? 21.026 -0.953 -4.215 1.00 74.06 71 SER A O 1
ATOM 572 N N . LEU A 1 72 ? 22.327 0.626 -5.214 1.00 57.28 72 LEU A N 1
ATOM 573 C CA . LEU A 1 72 ? 23.333 -0.252 -5.809 1.00 57.28 72 LEU A CA 1
ATOM 574 C C . LEU A 1 72 ? 24.271 -0.807 -4.733 1.00 57.28 72 LEU A C 1
ATOM 576 O O . LEU A 1 72 ? 24.465 -0.104 -3.710 1.00 57.28 72 LEU A O 1
#

Secondary structure (DSSP, 8-state):
-----EEEEEEEPPPBTTEEEEEEEEEETTEEEEEEEEEEEEETTEEEEEEEEE-TTS-EEEEEEEEEEPP-

Sequence (72 aa):
MEILIVSYSLVAEDWQDDKLIWSGTIVRKAQTTPLRTEIVKDSPDKFTATYFIPNETGEFIPLVNESCLRSL

Radius of gyration: 14.62 Å; chains: 1; bounding box: 41×22×46 Å

pLDDT: mean 86.27, std 10.34, range [45.62, 94.75]